Protein AF-A0A433YFC4-F1 (afdb_monomer_lite)

Radius of gyration: 14.94 Å; chains: 1; bounding box: 39×37×34 Å

Structure (mmCIF, N/CA/C/O backbone):
data_AF-A0A433YFC4-F1
#
_entry.id   AF-A0A433YFC4-F1
#
loop_
_atom_site.group_PDB
_atom_site.id
_atom_site.type_symbol
_atom_site.label_atom_id
_atom_site.label_alt_id
_atom_site.label_comp_id
_atom_site.label_asym_id
_atom_site.label_entity_id
_atom_site.label_seq_id
_atom_site.pdbx_PDB_ins_code
_atom_site.Cartn_x
_atom_site.Cartn_y
_atom_site.Cartn_z
_atom_site.occupancy
_atom_site.B_iso_or_equiv
_atom_site.auth_seq_id
_atom_site.auth_comp_id
_atom_site.auth_asym_id
_atom_site.auth_atom_id
_atom_site.pdbx_PDB_model_num
ATOM 1 N N . MET A 1 1 ? -7.608 12.709 4.298 1.00 84.88 1 MET A N 1
ATOM 2 C CA . MET A 1 1 ? -7.322 11.259 4.219 1.00 84.88 1 MET A CA 1
ATOM 3 C C . MET A 1 1 ? -8.536 10.512 4.758 1.00 84.88 1 MET A C 1
ATOM 5 O O . MET A 1 1 ? -9.102 10.982 5.736 1.00 84.88 1 MET A O 1
ATOM 9 N N . LYS A 1 2 ? -9.001 9.439 4.107 1.00 95.12 2 LYS A N 1
ATOM 10 C CA . LYS A 1 2 ? -10.214 8.713 4.532 1.00 95.12 2 LYS A CA 1
ATOM 11 C C . LYS A 1 2 ? -9.871 7.718 5.645 1.00 95.12 2 LYS A C 1
ATOM 13 O O . LYS A 1 2 ? -8.884 6.999 5.511 1.00 95.12 2 LYS A O 1
ATOM 18 N N . THR A 1 3 ? -10.689 7.646 6.694 1.00 98.12 3 THR A N 1
ATOM 19 C CA . THR A 1 3 ? -10.608 6.569 7.694 1.00 98.12 3 THR A CA 1
ATOM 20 C C . THR A 1 3 ? -11.298 5.318 7.166 1.00 98.12 3 THR A C 1
ATOM 22 O O . THR A 1 3 ? -12.413 5.403 6.643 1.00 98.12 3 THR A O 1
ATOM 25 N N . ILE A 1 4 ? -10.646 4.164 7.281 1.00 97.56 4 ILE A N 1
ATOM 26 C CA . ILE A 1 4 ? -11.172 2.881 6.815 1.00 97.56 4 ILE A CA 1
ATOM 27 C C . ILE A 1 4 ? -11.032 1.807 7.886 1.00 97.56 4 ILE A C 1
ATOM 29 O O . ILE A 1 4 ? -10.090 1.800 8.670 1.00 97.56 4 ILE A O 1
ATOM 33 N N . THR A 1 5 ? -11.984 0.882 7.903 1.00 97.69 5 THR A N 1
ATOM 34 C CA . THR A 1 5 ? -11.929 -0.318 8.744 1.00 97.69 5 THR A CA 1
ATOM 35 C C . THR A 1 5 ? -10.908 -1.318 8.208 1.00 97.69 5 THR A C 1
ATOM 37 O O . THR A 1 5 ? -10.511 -1.264 7.041 1.00 97.69 5 THR A O 1
ATOM 40 N N . TRP A 1 6 ? -10.547 -2.298 9.037 1.00 95.88 6 TRP A N 1
ATOM 41 C CA . TRP A 1 6 ? -9.708 -3.417 8.608 1.00 95.88 6 TRP A CA 1
ATOM 42 C C . TRP A 1 6 ? -10.283 -4.148 7.385 1.00 95.88 6 TRP A C 1
ATOM 44 O O . TRP A 1 6 ? -9.552 -4.412 6.434 1.00 95.88 6 TRP A O 1
ATOM 54 N N . GLN A 1 7 ? -11.597 -4.406 7.368 1.00 98.12 7 GLN A N 1
ATOM 55 C CA . GLN A 1 7 ? -12.258 -5.096 6.257 1.00 98.12 7 GLN A CA 1
ATOM 56 C C . GLN A 1 7 ? -12.133 -4.303 4.950 1.00 98.12 7 GLN A C 1
ATOM 58 O O . GLN A 1 7 ? -11.751 -4.854 3.923 1.00 98.12 7 GLN A O 1
ATOM 63 N N . GLN A 1 8 ? -12.364 -2.989 5.004 1.00 98.12 8 GLN A N 1
ATOM 64 C CA . GLN A 1 8 ? -12.189 -2.107 3.848 1.00 98.12 8 GLN A CA 1
ATOM 65 C C . GLN A 1 8 ? -10.732 -2.061 3.370 1.00 98.12 8 GLN A C 1
ATOM 67 O O . GLN A 1 8 ? -10.490 -2.015 2.168 1.00 98.12 8 GLN A O 1
ATOM 72 N N . GLY A 1 9 ? -9.762 -2.099 4.287 1.00 97.69 9 GLY A N 1
ATOM 73 C CA . GLY A 1 9 ? -8.344 -2.214 3.941 1.00 97.69 9 GLY A CA 1
ATOM 74 C C . GLY A 1 9 ? -8.006 -3.543 3.260 1.00 97.69 9 GLY A C 1
ATOM 75 O O . GLY A 1 9 ? -7.289 -3.565 2.261 1.00 97.69 9 GLY A O 1
ATOM 76 N N . ALA A 1 10 ? -8.558 -4.652 3.756 1.00 97.62 10 ALA A N 1
ATOM 77 C CA . ALA A 1 10 ? -8.384 -5.969 3.152 1.00 97.62 10 ALA A CA 1
ATOM 78 C C . ALA A 1 10 ? -8.981 -6.036 1.737 1.00 97.62 10 ALA A C 1
ATOM 80 O O . ALA A 1 10 ? -8.348 -6.580 0.830 1.00 97.62 10 ALA A O 1
ATOM 81 N N . ASP A 1 11 ? -10.166 -5.462 1.530 1.00 98.19 11 ASP A N 1
ATOM 82 C CA . ASP A 1 11 ? -10.806 -5.412 0.214 1.00 98.19 11 ASP A CA 1
ATOM 83 C C . ASP A 1 11 ? -10.040 -4.498 -0.752 1.00 98.19 11 ASP A C 1
ATOM 85 O O . ASP A 1 11 ? -9.763 -4.905 -1.880 1.00 98.19 11 ASP A O 1
ATOM 89 N N . LEU A 1 12 ? -9.545 -3.351 -0.276 1.00 97.88 12 LEU A N 1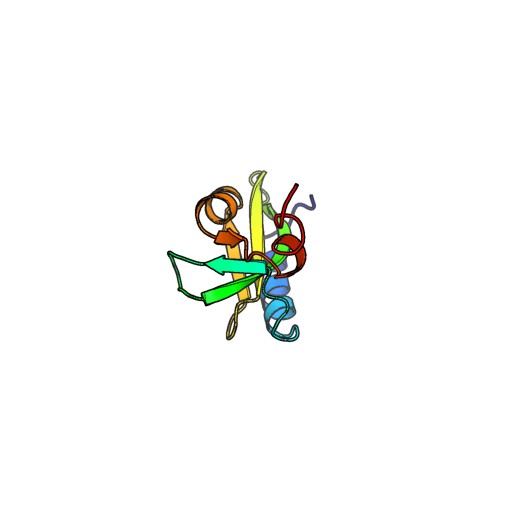
ATOM 90 C CA . LEU A 1 12 ? -8.656 -2.483 -1.049 1.00 97.88 12 LEU A CA 1
ATOM 91 C C . LEU A 1 12 ? -7.380 -3.217 -1.496 1.00 97.88 12 LEU A C 1
ATOM 93 O O . LEU A 1 12 ? -6.964 -3.090 -2.644 1.00 97.88 12 LEU A O 1
ATOM 97 N N . CYS A 1 13 ? -6.763 -4.036 -0.640 1.00 97.69 13 CYS A N 1
ATOM 98 C CA . CYS A 1 13 ? -5.613 -4.853 -1.040 1.00 97.69 13 CYS A CA 1
ATOM 99 C C . CYS A 1 13 ? -5.957 -5.856 -2.155 1.00 97.69 13 CYS A C 1
ATOM 101 O O . CYS A 1 13 ? -5.139 -6.074 -3.053 1.00 97.69 13 CYS A O 1
ATOM 103 N N . LYS A 1 14 ? -7.152 -6.464 -2.133 1.00 97.81 14 LYS A N 1
ATOM 104 C CA . LYS A 1 14 ? -7.599 -7.368 -3.209 1.00 97.81 14 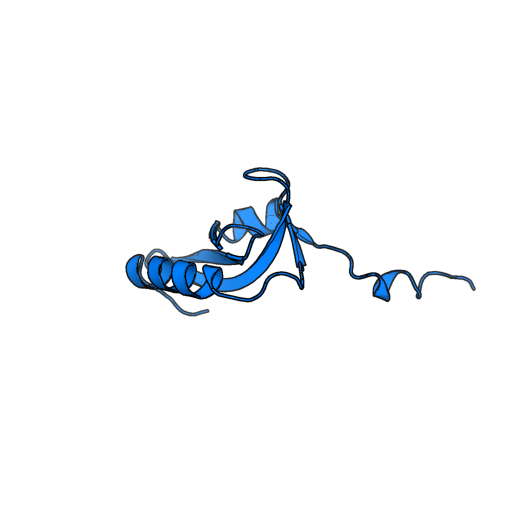LYS A CA 1
ATOM 105 C C . LYS A 1 14 ? -7.756 -6.613 -4.526 1.00 97.81 14 LYS A C 1
ATOM 107 O O . LYS A 1 14 ? -7.267 -7.086 -5.550 1.00 97.81 14 LYS A O 1
ATOM 112 N N . GLU A 1 15 ? -8.379 -5.437 -4.485 1.00 97.88 15 GLU A N 1
ATOM 113 C CA . GLU A 1 15 ? -8.531 -4.564 -5.652 1.00 97.88 15 GLU A CA 1
ATOM 114 C C . GLU A 1 15 ? -7.165 -4.157 -6.210 1.00 97.88 15 GLU A C 1
ATOM 116 O O . GLU A 1 15 ? -6.890 -4.361 -7.392 1.00 97.88 15 GLU A O 1
ATOM 121 N N . ILE A 1 16 ? -6.257 -3.689 -5.348 1.00 97.94 16 ILE A N 1
ATOM 122 C CA . ILE A 1 16 ? -4.902 -3.285 -5.735 1.00 97.94 16 ILE A CA 1
ATOM 123 C C . ILE A 1 16 ? -4.152 -4.425 -6.420 1.00 97.94 16 ILE A C 1
ATOM 125 O O . ILE A 1 16 ? -3.466 -4.194 -7.414 1.00 97.94 16 ILE A O 1
ATOM 129 N N . ARG A 1 17 ? -4.292 -5.663 -5.937 1.00 96.62 17 ARG A N 1
ATOM 130 C CA . ARG A 1 17 ? -3.624 -6.824 -6.539 1.00 96.62 17 ARG A CA 1
ATOM 131 C C . ARG A 1 17 ? -4.047 -7.060 -7.993 1.00 96.62 17 ARG A C 1
ATOM 133 O O . ARG A 1 17 ? -3.241 -7.566 -8.770 1.00 96.62 17 ARG A O 1
ATOM 140 N N . SER A 1 18 ? -5.272 -6.686 -8.360 1.00 95.88 18 SER A N 1
ATOM 141 C CA . SER A 1 18 ? -5.783 -6.802 -9.732 1.00 95.88 18 SER A CA 1
ATOM 142 C C . SER A 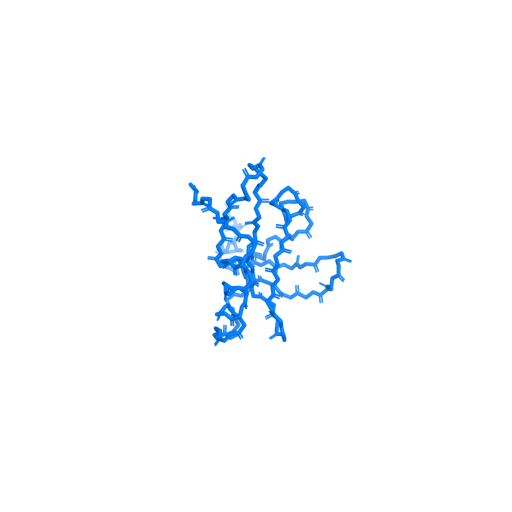1 18 ? -5.314 -5.684 -10.669 1.00 95.88 18 SER A C 1
ATOM 144 O O . SER A 1 18 ? -5.487 -5.794 -11.882 1.00 95.88 18 SER A O 1
ATOM 146 N N . LEU A 1 19 ? -4.697 -4.623 -10.134 1.00 96.12 19 LEU A N 1
ATOM 147 C CA . LEU A 1 19 ? -4.208 -3.513 -10.945 1.00 96.12 19 LEU A CA 1
ATOM 148 C C . LEU A 1 19 ? -3.029 -3.940 -11.835 1.00 96.12 19 LEU A C 1
ATOM 150 O O . LEU A 1 19 ? -2.223 -4.787 -11.421 1.00 96.12 19 LEU A O 1
ATOM 154 N N . PRO A 1 20 ? -2.877 -3.305 -13.016 1.00 95.38 20 PRO A N 1
ATOM 155 C CA . PRO A 1 20 ? -1.733 -3.516 -13.893 1.00 95.38 20 PRO A CA 1
ATOM 156 C C . PRO A 1 20 ? -0.395 -3.294 -13.182 1.00 95.38 20 PRO A C 1
ATOM 158 O O . PRO A 1 20 ? -0.274 -2.427 -12.307 1.00 95.38 20 PRO A O 1
ATOM 161 N N . LEU A 1 21 ? 0.601 -4.075 -13.599 1.00 93.94 21 LEU A N 1
ATOM 162 C CA . LEU A 1 21 ? 1.994 -3.946 -13.174 1.00 93.94 21 LEU A CA 1
ATOM 163 C C . LEU A 1 21 ? 2.665 -2.740 -13.836 1.00 93.94 21 LEU A C 1
ATOM 165 O O . LEU A 1 21 ? 2.257 -2.329 -14.921 1.00 93.94 21 LEU A O 1
ATOM 169 N N . GLY A 1 22 ? 3.729 -2.233 -13.214 1.00 89.06 22 GLY A N 1
ATOM 170 C CA . GLY A 1 22 ? 4.514 -1.111 -13.726 1.00 89.06 22 GLY A CA 1
ATOM 171 C C . GLY A 1 22 ? 4.245 0.205 -12.996 1.00 89.06 22 GLY A C 1
ATOM 172 O O . GLY A 1 22 ? 3.629 0.234 -11.930 1.00 89.06 22 GLY A O 1
ATOM 173 N N . ASP A 1 23 ? 4.768 1.292 -13.568 1.00 89.75 23 ASP A N 1
ATOM 174 C CA . ASP A 1 23 ? 4.778 2.645 -12.986 1.00 89.75 23 ASP A CA 1
ATOM 175 C C . ASP A 1 23 ? 5.309 2.664 -11.547 1.00 89.75 23 ASP A C 1
ATOM 177 O O . ASP A 1 23 ? 4.759 3.298 -10.644 1.00 89.75 23 ASP A O 1
ATOM 181 N N . TRP A 1 24 ? 6.364 1.887 -11.317 1.00 93.25 24 TRP A N 1
ATOM 182 C CA . TRP A 1 24 ? 6.965 1.721 -10.005 1.00 93.25 24 TRP A CA 1
ATOM 183 C C . TRP A 1 24 ? 7.540 3.042 -9.513 1.00 93.25 24 TRP A C 1
ATOM 185 O O . TRP A 1 24 ? 8.462 3.588 -10.116 1.00 93.25 24 TRP A O 1
ATOM 195 N N . THR A 1 25 ? 6.999 3.539 -8.404 1.00 93.75 25 THR A N 1
ATOM 196 C CA . THR A 1 25 ? 7.394 4.830 -7.835 1.00 93.75 25 THR A CA 1
ATOM 197 C C . THR A 1 25 ? 8.451 4.694 -6.752 1.00 93.75 25 THR A C 1
ATOM 199 O O . THR A 1 25 ? 9.115 5.675 -6.440 1.00 93.75 25 THR A O 1
ATOM 202 N N . HIS A 1 26 ? 8.605 3.509 -6.161 1.00 94.31 26 HIS A N 1
ATOM 203 C CA . HIS A 1 26 ? 9.531 3.264 -5.062 1.00 94.31 26 HIS A CA 1
ATOM 204 C C . HIS A 1 26 ? 10.202 1.894 -5.187 1.00 94.31 26 HIS A C 1
ATOM 206 O O . HIS A 1 26 ? 9.668 0.986 -5.823 1.00 94.31 26 HIS A O 1
ATOM 212 N N . ASP A 1 27 ? 11.337 1.745 -4.516 1.00 92.62 27 ASP A N 1
ATOM 213 C CA . ASP A 1 27 ? 11.973 0.477 -4.183 1.00 92.62 27 ASP A CA 1
ATOM 214 C C . ASP A 1 27 ? 11.850 0.220 -2.683 1.00 92.62 27 ASP A C 1
ATOM 216 O O . ASP A 1 27 ? 12.245 1.039 -1.848 1.00 92.62 27 ASP A O 1
ATOM 220 N N . LEU A 1 28 ? 11.293 -0.933 -2.325 1.00 91.19 28 LEU A N 1
ATOM 221 C CA . LEU A 1 28 ? 11.284 -1.407 -0.948 1.00 91.19 28 LEU A CA 1
ATOM 222 C C . LEU A 1 28 ? 12.638 -2.052 -0.649 1.00 91.19 28 LEU A C 1
ATOM 224 O O . LEU A 1 28 ? 13.073 -2.916 -1.401 1.00 91.19 28 LEU A O 1
ATOM 228 N N . ASN A 1 29 ? 13.280 -1.670 0.458 1.00 82.75 29 ASN A N 1
ATOM 229 C CA . ASN A 1 29 ? 14.642 -2.120 0.790 1.00 82.75 29 ASN A CA 1
ATOM 230 C C . ASN A 1 29 ? 14.742 -2.984 2.063 1.00 82.75 29 ASN A C 1
ATOM 232 O O . ASN A 1 29 ? 15.841 -3.178 2.580 1.00 82.75 29 ASN A O 1
ATOM 236 N N . VAL A 1 30 ? 13.615 -3.441 2.634 1.00 77.06 30 VAL A N 1
ATOM 237 C CA . VAL A 1 30 ? 13.619 -4.025 3.997 1.00 77.06 30 VAL A CA 1
ATOM 238 C C . VAL A 1 30 ? 12.761 -5.281 4.166 1.00 77.06 30 VAL A C 1
ATOM 240 O O . VAL A 1 30 ? 13.277 -6.308 4.586 1.00 77.06 30 VAL A O 1
ATOM 243 N N . ILE A 1 31 ? 11.453 -5.234 3.879 1.00 63.50 31 ILE A N 1
ATOM 244 C CA . ILE A 1 31 ? 10.550 -6.383 4.131 1.00 63.50 31 ILE A CA 1
ATOM 245 C C . ILE A 1 31 ? 10.571 -7.373 2.964 1.00 63.50 31 ILE A C 1
ATOM 247 O O . ILE A 1 31 ? 10.553 -8.588 3.155 1.00 63.50 31 ILE 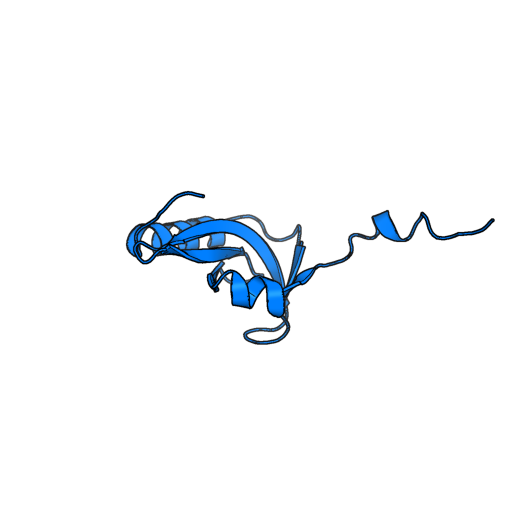A O 1
ATOM 251 N N . ARG A 1 32 ? 10.593 -6.843 1.742 1.00 69.12 32 ARG A N 1
ATOM 252 C CA . ARG A 1 32 ? 10.676 -7.601 0.498 1.00 69.12 32 ARG A CA 1
ATOM 253 C C . ARG A 1 32 ? 11.309 -6.674 -0.523 1.00 69.12 32 ARG A C 1
ATOM 255 O O . ARG A 1 32 ? 10.732 -5.627 -0.800 1.00 69.12 32 ARG A O 1
ATOM 262 N N . ASN A 1 33 ? 12.503 -7.010 -1.000 1.00 79.94 33 ASN A N 1
ATOM 263 C CA . ASN A 1 33 ? 13.189 -6.151 -1.956 1.00 79.94 33 ASN A CA 1
ATOM 264 C C . ASN A 1 33 ? 12.441 -6.164 -3.284 1.00 79.94 33 ASN A C 1
ATOM 266 O O . ASN A 1 33 ? 12.104 -7.239 -3.782 1.00 79.94 33 ASN A O 1
ATOM 270 N N . GLY A 1 34 ? 12.181 -4.986 -3.841 1.00 88.94 34 GLY A N 1
ATOM 271 C CA . GLY A 1 34 ? 11.552 -4.876 -5.150 1.00 88.94 34 GLY A CA 1
ATOM 272 C C . GLY A 1 34 ? 10.770 -3.586 -5.368 1.00 88.94 34 GLY A C 1
ATOM 273 O O . GLY A 1 34 ? 10.572 -2.802 -4.433 1.00 88.94 34 GLY A O 1
ATOM 274 N N . PRO A 1 35 ? 10.315 -3.375 -6.613 1.00 93.31 35 PRO A N 1
ATOM 275 C CA . PRO A 1 35 ? 9.482 -2.240 -6.957 1.00 93.31 35 PRO A CA 1
ATOM 276 C C . PRO A 1 35 ? 8.169 -2.231 -6.177 1.00 93.31 35 PRO A C 1
ATOM 278 O O . PRO A 1 35 ? 7.522 -3.261 -5.965 1.00 93.31 35 PRO A O 1
ATOM 281 N N . ALA A 1 36 ? 7.719 -1.029 -5.848 1.00 94.81 36 ALA A N 1
ATOM 282 C CA . ALA A 1 36 ? 6.374 -0.790 -5.377 1.00 94.81 36 ALA A CA 1
ATOM 283 C C . ALA A 1 36 ? 5.813 0.521 -5.932 1.00 94.81 36 ALA A C 1
ATOM 285 O O . ALA A 1 36 ? 6.533 1.480 -6.217 1.00 94.81 36 ALA A O 1
ATOM 286 N N . ARG A 1 37 ? 4.490 0.569 -6.071 1.00 95.25 37 ARG A N 1
ATOM 287 C CA . ARG A 1 37 ? 3.738 1.768 -6.441 1.00 95.25 37 ARG A CA 1
ATOM 288 C C . ARG A 1 37 ? 2.694 2.058 -5.378 1.00 95.25 37 ARG A C 1
ATOM 290 O O . ARG A 1 37 ? 1.830 1.219 -5.118 1.00 95.25 37 ARG A O 1
ATOM 297 N N . ILE A 1 38 ? 2.751 3.250 -4.790 1.00 96.12 38 ILE A N 1
ATOM 298 C CA . ILE A 1 38 ? 1.689 3.745 -3.905 1.00 96.12 38 ILE A CA 1
ATOM 299 C C . ILE A 1 38 ? 0.385 3.822 -4.698 1.00 96.12 38 ILE A C 1
ATOM 301 O O . ILE A 1 38 ? 0.357 4.407 -5.778 1.00 96.12 38 ILE A O 1
ATOM 305 N N . ILE A 1 39 ? -0.692 3.266 -4.145 1.00 97.25 39 ILE A N 1
ATOM 306 C CA . ILE A 1 39 ? -2.040 3.399 -4.705 1.00 97.25 39 ILE A CA 1
ATOM 307 C C . ILE A 1 39 ? -2.909 4.293 -3.824 1.00 97.25 39 ILE A C 1
ATOM 309 O O . ILE A 1 39 ? -3.681 5.096 -4.340 1.00 97.25 39 ILE A O 1
ATOM 313 N N . ASN A 1 40 ? -2.806 4.162 -2.498 1.00 97.38 40 ASN A N 1
ATOM 314 C CA . ASN A 1 40 ? -3.654 4.919 -1.583 1.00 97.38 40 ASN A CA 1
ATOM 315 C C . ASN A 1 40 ? -2.990 5.155 -0.218 1.00 97.38 40 ASN A C 1
ATOM 317 O O . ASN A 1 40 ? -2.144 4.376 0.217 1.00 97.38 40 ASN A O 1
ATOM 321 N N . ARG A 1 41 ? -3.430 6.207 0.475 1.00 98.00 41 ARG A N 1
ATOM 322 C CA . ARG A 1 41 ? -3.127 6.507 1.879 1.00 98.00 41 ARG A CA 1
ATOM 323 C C . ARG A 1 41 ? -4.432 6.682 2.645 1.00 98.00 41 ARG A C 1
ATOM 325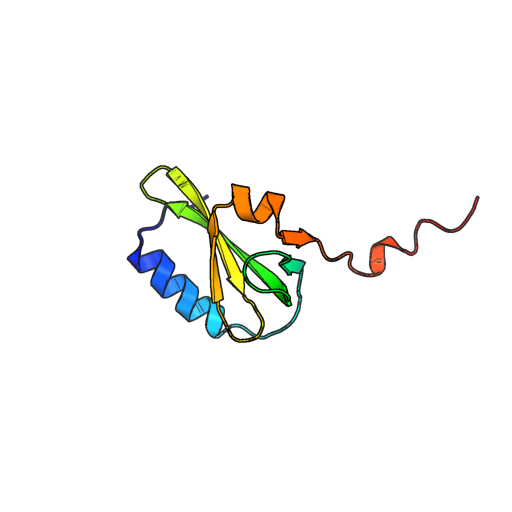 O O . ARG A 1 41 ? -5.303 7.455 2.239 1.00 98.00 41 ARG A O 1
ATOM 332 N N . ALA A 1 42 ? -4.574 5.962 3.749 1.00 98.19 42 ALA A N 1
ATOM 333 C CA . ALA A 1 42 ? -5.777 5.980 4.571 1.00 98.19 42 ALA A CA 1
ATOM 334 C C . ALA A 1 42 ? -5.427 5.974 6.060 1.00 98.19 42 ALA A C 1
ATOM 336 O O . ALA A 1 42 ? -4.332 5.576 6.445 1.00 98.19 42 ALA A O 1
ATOM 337 N N . LEU A 1 43 ? -6.374 6.389 6.897 1.00 98.44 43 LEU A N 1
ATOM 338 C CA . LEU A 1 43 ? -6.253 6.276 8.347 1.00 98.44 43 LEU A CA 1
ATOM 339 C C . LEU A 1 43 ? -6.949 4.997 8.819 1.00 98.44 43 LEU A C 1
ATOM 341 O O . LEU A 1 43 ? -8.040 4.663 8.357 1.00 98.44 43 LEU A O 1
ATOM 345 N N . SER A 1 44 ? -6.328 4.294 9.754 1.00 96.94 44 SER A N 1
ATOM 346 C CA . SER A 1 44 ? -7.004 3.291 10.579 1.00 96.94 44 SER A CA 1
ATOM 347 C C . SER A 1 44 ? -7.993 3.963 11.547 1.00 96.94 44 SER A C 1
ATOM 349 O O . SER A 1 44 ? -7.899 5.178 11.767 1.00 96.94 44 SER A O 1
ATOM 351 N N . PRO A 1 45 ? -8.943 3.219 12.145 1.00 97.00 45 PRO A N 1
ATOM 352 C CA . PRO A 1 45 ? -9.849 3.759 13.163 1.00 97.00 45 PRO A CA 1
ATOM 353 C C . PRO A 1 45 ? -9.117 4.377 14.362 1.00 97.00 45 PRO A C 1
ATOM 355 O O . PRO A 1 45 ? -9.614 5.320 14.969 1.00 97.00 45 PRO A O 1
ATOM 358 N N . GLU A 1 46 ? -7.914 3.888 14.656 1.00 95.81 46 GLU A N 1
ATOM 359 C CA . GLU A 1 46 ? -7.030 4.365 15.719 1.00 95.81 46 GLU A CA 1
ATOM 360 C C . GLU A 1 46 ? -6.225 5.616 15.312 1.00 95.81 46 GLU A C 1
ATOM 362 O O . GLU A 1 46 ? -5.453 6.149 16.105 1.00 95.81 46 GLU A O 1
ATOM 367 N N . GLY A 1 47 ? -6.394 6.104 14.079 1.00 96.94 47 GLY A N 1
ATOM 368 C CA . GLY A 1 47 ? -5.749 7.318 13.574 1.00 96.94 47 GLY A CA 1
ATOM 369 C C . GLY A 1 47 ? -4.341 7.112 13.012 1.00 96.94 47 GLY A C 1
ATOM 370 O O . GLY A 1 47 ? -3.697 8.080 12.615 1.00 96.94 47 GLY A O 1
ATOM 371 N N . GLN A 1 48 ? -3.855 5.873 12.929 1.00 97.31 48 GLN A N 1
ATOM 372 C CA . GLN A 1 48 ? -2.577 5.569 12.287 1.00 97.31 48 GLN A CA 1
ATOM 373 C C . GLN A 1 48 ? -2.722 5.572 10.762 1.00 97.31 48 GLN A C 1
ATOM 375 O O . GLN A 1 48 ? -3.606 4.904 10.223 1.00 97.31 48 GLN A O 1
ATOM 380 N N . GLU A 1 49 ? -1.828 6.277 10.068 1.00 98.31 49 GLU A N 1
ATOM 381 C CA . GLU A 1 49 ? -1.749 6.248 8.608 1.00 98.31 49 GLU A CA 1
ATOM 382 C C . GLU A 1 49 ? -1.215 4.910 8.092 1.00 98.31 49 GLU A C 1
ATOM 384 O O . GLU A 1 49 ? -0.218 4.371 8.585 1.00 98.31 49 GLU A O 1
ATOM 389 N N . ILE A 1 50 ? -1.860 4.416 7.040 1.00 98.19 50 ILE A N 1
ATOM 390 C CA . ILE A 1 50 ? -1.497 3.215 6.306 1.00 98.19 50 ILE A CA 1
ATOM 391 C C . ILE A 1 50 ? -1.377 3.558 4.820 1.00 98.19 50 ILE A C 1
ATOM 393 O O . ILE A 1 50 ? -2.304 4.093 4.206 1.00 98.19 50 ILE A O 1
ATOM 397 N N . VAL A 1 51 ? -0.232 3.208 4.240 1.00 97.88 51 VAL A N 1
ATOM 398 C CA . VAL A 1 51 ? 0.029 3.237 2.803 1.00 97.88 51 VAL A CA 1
ATOM 399 C C . VAL A 1 51 ? -0.347 1.887 2.212 1.00 97.88 51 VAL A C 1
ATOM 401 O O . VAL A 1 51 ? 0.160 0.850 2.639 1.00 97.88 51 VAL A O 1
ATOM 404 N N . TYR A 1 52 ? -1.211 1.916 1.206 1.00 97.81 52 TYR A N 1
ATOM 405 C CA . TYR A 1 52 ? -1.592 0.769 0.399 1.00 97.81 52 TYR A CA 1
ATOM 406 C C . TYR A 1 52 ? -0.885 0.846 -0.948 1.00 97.81 52 TYR A C 1
ATOM 408 O O . TYR A 1 52 ? -0.928 1.876 -1.630 1.00 97.81 52 TYR A O 1
ATOM 416 N N . PHE A 1 53 ? -0.233 -0.242 -1.339 1.00 96.56 53 PHE A N 1
ATOM 417 C CA . PHE A 1 53 ? 0.665 -0.251 -2.485 1.00 96.56 53 PHE A CA 1
ATOM 418 C C . PHE A 1 53 ? 0.575 -1.549 -3.284 1.00 96.56 53 PHE A C 1
ATOM 420 O O . PHE A 1 53 ? 0.204 -2.609 -2.772 1.00 96.56 53 PHE A O 1
ATOM 427 N N . ARG A 1 54 ? 0.949 -1.454 -4.559 1.00 96.81 54 ARG A N 1
ATOM 428 C CA . ARG A 1 54 ? 1.136 -2.586 -5.466 1.00 96.81 54 ARG A CA 1
ATOM 429 C C . ARG A 1 54 ? 2.621 -2.940 -5.508 1.00 96.81 54 ARG A C 1
ATOM 431 O O . ARG A 1 54 ? 3.423 -2.049 -5.756 1.00 96.81 54 ARG A O 1
ATOM 438 N N . GLY A 1 55 ? 2.972 -4.199 -5.265 1.00 94.19 55 GLY A N 1
ATOM 439 C CA . GLY A 1 55 ? 4.264 -4.780 -5.661 1.00 94.19 55 GLY A CA 1
ATOM 440 C C . GLY A 1 55 ? 4.102 -5.638 -6.919 1.00 94.19 55 GLY A C 1
ATOM 441 O O . GLY A 1 55 ? 3.015 -5.656 -7.492 1.00 94.19 55 GLY A O 1
ATOM 442 N N . ASP A 1 56 ? 5.124 -6.389 -7.326 1.00 91.12 56 ASP A N 1
ATOM 443 C CA . ASP A 1 56 ? 5.081 -7.210 -8.551 1.00 91.12 56 ASP A CA 1
ATOM 444 C C . ASP A 1 56 ? 4.024 -8.331 -8.490 1.00 91.12 56 ASP A C 1
ATOM 446 O O . ASP A 1 56 ? 3.071 -8.379 -9.264 1.00 91.12 56 ASP A O 1
ATOM 450 N N . ASP A 1 57 ? 4.097 -9.217 -7.505 1.00 92.12 57 ASP A N 1
ATOM 451 C CA . ASP A 1 57 ? 3.219 -10.392 -7.361 1.00 92.12 57 ASP A CA 1
ATOM 452 C C . ASP A 1 57 ? 2.180 -10.248 -6.231 1.00 92.12 57 ASP A C 1
ATOM 454 O O . ASP A 1 57 ? 1.371 -11.152 -5.993 1.00 92.12 57 ASP A O 1
ATOM 458 N N . TYR A 1 58 ? 2.161 -9.098 -5.549 1.00 94.19 58 TYR A N 1
ATOM 459 C CA . TYR A 1 58 ? 1.339 -8.856 -4.364 1.00 94.19 58 TYR A CA 1
ATOM 460 C C . TYR A 1 58 ? 0.824 -7.415 -4.246 1.00 94.19 58 TYR A C 1
ATOM 462 O O . TYR A 1 58 ? 1.273 -6.498 -4.933 1.00 94.19 58 TYR A O 1
ATOM 470 N N . ALA A 1 59 ? -0.116 -7.224 -3.324 1.00 96.50 59 ALA A N 1
ATOM 471 C CA . ALA A 1 59 ? -0.512 -5.928 -2.790 1.00 96.50 59 ALA A CA 1
ATOM 472 C C . ALA A 1 59 ? -0.213 -5.908 -1.291 1.00 96.50 59 ALA A C 1
ATOM 474 O O . ALA A 1 59 ? -0.269 -6.956 -0.639 1.00 96.50 59 ALA A O 1
ATOM 475 N N . GLY A 1 60 ? 0.112 -4.739 -0.753 1.00 95.19 60 GLY A N 1
ATOM 476 C CA . GLY A 1 60 ? 0.491 -4.598 0.644 1.00 95.19 60 GLY A CA 1
ATOM 477 C C . GLY A 1 60 ? -0.094 -3.359 1.297 1.00 95.19 60 GLY A C 1
ATOM 478 O O . GLY A 1 60 ? -0.506 -2.408 0.633 1.00 95.19 60 GLY A O 1
ATOM 479 N N . ALA A 1 61 ? -0.093 -3.399 2.623 1.00 96.12 61 ALA A N 1
ATOM 480 C CA . ALA A 1 61 ? -0.424 -2.293 3.499 1.00 96.12 61 ALA A CA 1
ATOM 481 C C . ALA A 1 61 ? 0.724 -2.128 4.500 1.00 96.12 61 ALA A C 1
ATOM 483 O O . ALA A 1 61 ? 1.194 -3.116 5.068 1.00 96.12 61 ALA A O 1
ATOM 484 N N . TRP A 1 62 ? 1.196 -0.903 4.707 1.00 95.12 62 TRP A N 1
ATOM 485 C CA . TRP A 1 62 ? 2.299 -0.622 5.625 1.00 95.12 62 TRP A CA 1
ATOM 486 C C . TRP A 1 62 ? 2.056 0.695 6.364 1.00 95.12 62 TRP A C 1
ATOM 488 O O . TRP A 1 62 ? 1.491 1.606 5.759 1.00 95.12 62 TRP A O 1
ATOM 498 N N . PRO A 1 63 ? 2.452 0.845 7.644 1.00 96.50 63 PRO A N 1
ATOM 499 C CA . PRO A 1 63 ? 2.394 2.138 8.311 1.00 96.50 63 PRO A CA 1
ATOM 500 C C . PRO A 1 63 ? 3.063 3.232 7.480 1.00 96.50 63 PRO A C 1
ATOM 502 O O . PRO A 1 63 ? 4.176 3.028 6.994 1.00 96.50 63 PRO A O 1
ATOM 505 N N . GLY A 1 64 ? 2.409 4.389 7.358 1.00 96.75 64 GLY A N 1
ATOM 506 C CA . GLY A 1 64 ? 2.921 5.517 6.570 1.00 96.75 64 GLY A CA 1
ATOM 507 C C . GLY A 1 64 ? 4.333 5.920 6.990 1.00 96.75 64 GLY A C 1
ATOM 508 O O . GLY A 1 64 ? 5.232 5.976 6.161 1.00 96.75 64 GLY A O 1
ATOM 509 N N . ALA A 1 65 ? 4.573 6.013 8.300 1.00 96.25 65 ALA A N 1
ATOM 510 C CA . ALA A 1 65 ? 5.898 6.302 8.849 1.00 96.25 65 ALA A CA 1
ATOM 511 C C . ALA A 1 65 ? 6.978 5.273 8.456 1.00 96.25 65 ALA A C 1
ATOM 513 O O . ALA A 1 65 ? 8.144 5.630 8.303 1.00 96.25 65 ALA A O 1
ATOM 514 N N . ASN A 1 66 ? 6.611 3.997 8.289 1.00 94.44 66 ASN A N 1
ATOM 515 C CA . ASN A 1 66 ? 7.555 2.985 7.816 1.00 94.44 66 ASN A CA 1
ATOM 516 C C . ASN A 1 66 ? 7.794 3.132 6.315 1.00 94.44 66 ASN A C 1
ATOM 518 O O . ASN A 1 66 ? 8.938 3.054 5.880 1.00 94.44 66 ASN A O 1
ATOM 522 N N . TRP A 1 67 ? 6.736 3.373 5.539 1.00 95.00 67 TRP A N 1
ATOM 523 C CA . TRP A 1 67 ? 6.863 3.645 4.112 1.00 95.00 67 TRP A CA 1
ATOM 524 C C . TRP A 1 67 ? 7.836 4.798 3.860 1.00 95.00 67 TRP A C 1
ATOM 526 O O . TRP A 1 67 ? 8.829 4.612 3.167 1.00 95.00 67 TRP A O 1
ATOM 536 N N . ASP A 1 68 ? 7.610 5.942 4.504 1.00 93.25 68 ASP A N 1
ATOM 537 C CA . ASP A 1 68 ? 8.407 7.161 4.317 1.00 93.25 68 ASP A CA 1
ATOM 538 C C . ASP A 1 68 ? 9.880 6.983 4.700 1.00 93.25 68 ASP A C 1
ATOM 540 O O . ASP A 1 68 ? 10.755 7.679 4.192 1.00 93.25 68 ASP A O 1
ATOM 544 N N . ARG A 1 69 ? 10.172 6.032 5.591 1.00 92.31 69 ARG A N 1
ATOM 545 C CA . ARG A 1 69 ? 11.535 5.737 6.035 1.00 92.31 69 ARG A CA 1
ATOM 546 C C . ARG A 1 69 ? 12.262 4.728 5.147 1.00 92.31 69 ARG A C 1
ATOM 548 O O . ARG A 1 69 ? 13.489 4.752 5.084 1.00 92.31 69 ARG A O 1
ATOM 555 N N . PHE A 1 70 ? 11.535 3.792 4.548 1.00 91.44 70 PHE A N 1
ATOM 556 C CA . PHE A 1 70 ? 12.118 2.555 4.027 1.00 91.44 70 PHE A CA 1
ATOM 557 C C . PHE A 1 70 ? 11.809 2.270 2.554 1.00 91.44 70 PHE A C 1
ATOM 559 O O . PHE A 1 70 ? 12.498 1.445 1.948 1.00 91.44 70 PHE A O 1
ATOM 566 N N . ALA A 1 71 ? 10.792 2.913 1.982 1.00 92.69 71 ALA A N 1
ATOM 567 C CA . ALA A 1 71 ? 10.517 2.882 0.554 1.00 92.69 71 ALA A CA 1
ATOM 568 C C . ALA A 1 71 ? 11.276 4.040 -0.105 1.00 92.69 71 ALA A C 1
ATOM 570 O O . ALA A 1 71 ? 10.936 5.206 0.083 1.00 92.69 71 ALA A O 1
ATOM 571 N N . VAL A 1 72 ? 12.329 3.727 -0.855 1.00 91.44 72 VAL A N 1
ATOM 572 C CA . VAL A 1 72 ? 13.153 4.740 -1.522 1.00 91.44 72 VAL A CA 1
ATOM 573 C C . VAL A 1 72 ? 12.485 5.123 -2.831 1.00 91.44 72 VAL A C 1
ATOM 575 O O . VAL A 1 72 ? 12.173 4.253 -3.637 1.00 91.44 72 VAL A O 1
ATOM 578 N N . GLN A 1 73 ? 12.248 6.413 -3.049 1.00 91.00 73 GLN A N 1
ATOM 579 C CA . GLN A 1 73 ? 11.637 6.891 -4.284 1.00 91.00 73 GLN A CA 1
ATOM 580 C C . GLN A 1 73 ? 12.528 6.560 -5.490 1.00 91.00 73 GLN A C 1
ATOM 582 O O . GLN A 1 73 ? 13.729 6.831 -5.488 1.00 91.00 73 GLN A O 1
ATOM 587 N N . ARG A 1 74 ? 11.928 5.983 -6.534 1.00 87.75 74 ARG A N 1
ATOM 588 C CA . ARG A 1 74 ? 12.589 5.779 -7.822 1.00 87.75 74 ARG A CA 1
ATOM 589 C C . ARG A 1 74 ? 12.672 7.115 -8.540 1.00 87.75 74 ARG A C 1
ATOM 591 O O . ARG A 1 74 ? 11.643 7.711 -8.856 1.00 87.75 74 ARG A O 1
ATOM 598 N N . LEU A 1 75 ? 13.892 7.560 -8.824 1.00 76.62 75 LEU A N 1
ATOM 599 C CA . LEU A 1 75 ? 14.123 8.696 -9.709 1.00 76.62 75 LEU A CA 1
ATOM 600 C C . LEU A 1 75 ? 13.691 8.286 -11.119 1.00 76.62 75 LEU A C 1
ATOM 602 O O . LEU A 1 75 ? 14.309 7.426 -11.749 1.00 76.62 75 LEU A O 1
ATOM 606 N N . THR A 1 76 ? 12.605 8.868 -11.615 1.00 63.91 76 THR A N 1
ATOM 607 C CA . THR A 1 76 ? 12.279 8.783 -13.037 1.00 63.91 76 THR A CA 1
ATOM 608 C C . THR A 1 76 ? 13.332 9.572 -13.805 1.00 63.91 76 THR A C 1
ATOM 610 O O . THR A 1 76 ? 13.640 10.702 -13.439 1.00 63.91 76 THR A O 1
ATOM 613 N N . THR A 1 77 ? 13.877 8.987 -14.874 1.00 53.84 77 THR A N 1
ATOM 614 C CA . THR A 1 77 ? 15.013 9.482 -15.683 1.00 53.84 77 THR A CA 1
ATOM 615 C C . THR A 1 77 ? 14.918 10.954 -16.128 1.00 53.84 77 THR A C 1
ATOM 617 O O . THR A 1 77 ? 15.924 11.543 -16.508 1.00 53.84 77 THR A O 1
ATOM 620 N N . GLN A 1 78 ? 13.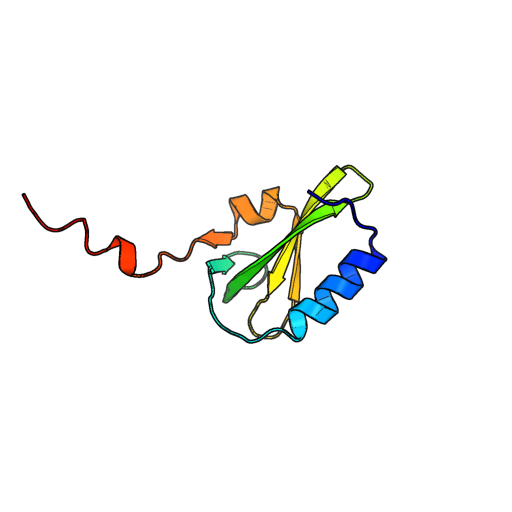747 11.582 -16.022 1.00 52.38 78 GLN A N 1
ATOM 621 C CA . GLN A 1 78 ? 13.489 12.974 -16.385 1.00 52.38 78 GLN A CA 1
ATOM 622 C C . GLN A 1 78 ? 14.223 14.020 -15.519 1.00 52.38 78 GLN A C 1
ATOM 624 O O . GLN A 1 78 ? 14.413 15.142 -15.975 1.00 52.38 78 GLN A O 1
ATOM 629 N N . GLU A 1 79 ? 14.695 13.678 -14.315 1.00 50.78 79 GLU A N 1
ATOM 630 C CA . GLU A 1 79 ? 15.475 14.613 -13.477 1.00 50.78 79 GLU A CA 1
ATOM 631 C C . GLU A 1 79 ? 16.977 14.648 -13.822 1.00 50.78 79 GLU A C 1
ATOM 633 O O . GLU A 1 79 ? 17.694 15.541 -13.375 1.00 50.78 79 GLU A O 1
ATOM 638 N N . ILE A 1 80 ? 17.474 13.721 -14.651 1.00 54.25 80 ILE A N 1
ATOM 639 C CA . ILE A 1 80 ? 18.904 13.661 -15.005 1.00 54.25 80 ILE A CA 1
ATOM 640 C C . ILE A 1 80 ? 19.260 14.675 -16.113 1.00 54.25 80 ILE A C 1
ATOM 642 O O . ILE A 1 80 ? 20.414 15.088 -16.217 1.00 54.25 80 ILE A O 1
ATOM 646 N N . GLU A 1 81 ? 18.290 15.164 -16.894 1.00 53.91 81 GLU A N 1
ATOM 647 C CA . GLU A 1 81 ? 18.552 16.083 -18.018 1.00 53.91 81 GLU A CA 1
ATOM 648 C C . GLU A 1 81 ? 18.831 17.547 -17.612 1.00 53.91 81 GLU A C 1
ATOM 650 O O . GLU A 1 81 ? 19.267 18.331 -18.453 1.00 53.91 81 GLU A O 1
ATOM 655 N N . GLN A 1 82 ? 18.649 17.943 -16.344 1.00 54.91 82 GLN A N 1
ATOM 656 C CA . GLN A 1 82 ? 18.838 19.340 -15.904 1.00 54.91 82 GLN A CA 1
ATOM 657 C C . GLN A 1 82 ? 20.155 19.648 -15.169 1.00 54.91 82 GLN A C 1
ATOM 659 O O . GLN A 1 82 ? 20.321 20.762 -14.676 1.00 54.91 82 GLN A O 1
ATOM 664 N N . LEU A 1 83 ? 21.121 18.721 -15.121 1.00 55.28 83 LEU A N 1
ATOM 665 C CA . LEU A 1 83 ? 22.424 18.969 -14.473 1.00 55.28 83 LEU A CA 1
ATOM 666 C C . LEU A 1 83 ? 23.617 19.118 -15.430 1.00 55.28 83 LEU A C 1
ATOM 668 O O . LEU A 1 83 ? 24.755 19.224 -14.972 1.00 55.28 83 LEU A O 1
ATOM 672 N N . THR A 1 84 ? 23.402 19.201 -16.744 1.00 56.41 84 THR A N 1
ATOM 673 C CA . THR A 1 84 ? 24.482 19.541 -17.684 1.00 56.41 84 THR A CA 1
ATOM 674 C C . THR A 1 84 ? 24.586 21.048 -17.950 1.00 56.41 84 THR A C 1
ATOM 676 O O . THR A 1 84 ? 23.873 21.585 -18.789 1.00 56.41 84 THR A O 1
ATOM 679 N N . LEU A 1 85 ? 25.578 21.643 -17.270 1.00 51.34 85 LEU A N 1
ATOM 680 C CA . LEU A 1 85 ? 26.539 22.661 -17.738 1.00 51.34 85 LEU A CA 1
ATOM 681 C C . LEU A 1 85 ? 26.057 24.116 -17.944 1.00 51.34 85 LEU A C 1
ATOM 683 O O . LEU A 1 85 ? 25.484 24.456 -18.977 1.00 51.34 85 LEU A O 1
ATOM 687 N N . PHE A 1 86 ? 26.472 24.990 -17.017 1.00 56.03 86 PHE A N 1
ATOM 688 C CA . PHE A 1 86 ? 26.921 26.356 -17.325 1.00 56.03 86 PHE A CA 1
ATOM 689 C C . PHE A 1 86 ? 28.415 26.463 -17.015 1.00 56.03 86 PHE A C 1
ATOM 691 O O . PHE A 1 86 ? 28.832 25.859 -15.998 1.00 56.03 86 PHE A O 1
#

Foldseek 3Di:
DAEDEPVRVVVVFVVQQPDDDDPFFWFFDPPDTFTKDFDDWHAYPVGFIWTWIDTDRGTDIDTPVCCVVGTHTDDDPVVVVPPDDD

Sequence (86 aa):
MKTITWQQGADLCKEIRSLPLGDWTHDLNVIRNGPARIINRALSPEGQEIVYFRGDDYAGAWPGANWDRFAVQRLTTQEIEQLTLF

Organism: NCBI:txid170367

pLDDT: mean 88.64, std 14.34, range [50.78, 98.44]

Secondary structure (DSSP, 8-state):
-EE--HHHHHHHHHHHHHSPS----EEE-SSS-EEEEEEEEEE-TTS-EEEEEE-SS-EEEEEHHHHHHHEEEP--GGGGGG-S--